Protein AF-A0A349V1B0-F1 (afdb_monomer_lite)

Sequence (119 aa):
MSLEHPSWWDAHSDQPYKLARSEKPRLQAANLNEYLRTALCALGSLPTIAWHYARPKRIASPTPRDFVGLGVSPDHGSHQAVSDLVEELGVQNLLLRVPSWHADKLDYYLDFAGRFKGH

Foldseek 3Di:
DQDDDPPQDDPVDLGGDDDDPVVCDPDDPVCVVVVVVVVVVCVVCVVVVVVCVVDDDPDDDDDPLVVDEDEDEPNDDHLVVVLVVCVVVVRPHYDYDDRPVCPVVVVVVVVSVVSVPPD

Secondary structure (DSSP, 8-state):
------TTB-TTSSSB----GGG--S--GGGHHHHHHHHHHHHHHHHHHHHHHTS---PPPPPHHHH--EEE-TTSS-HHHHHHHHHHTT-S-EEE---GGGGGGHHHHHHHHHTTTT-

Radius of gyration: 21.8 Å; chains: 1; bounding box: 39×52×49 Å

Structure (mmCIF, N/CA/C/O backbone):
data_AF-A0A349V1B0-F1
#
_entry.id   AF-A0A349V1B0-F1
#
loop_
_atom_site.group_PDB
_atom_site.id
_atom_site.type_symbol
_atom_site.label_atom_id
_atom_site.label_alt_id
_atom_site.label_comp_id
_atom_site.label_asym_id
_atom_site.label_entity_id
_atom_site.label_seq_id
_atom_site.pdbx_PDB_ins_code
_atom_site.Cartn_x
_atom_site.Cartn_y
_atom_site.Cartn_z
_atom_site.occupancy
_atom_site.B_iso_or_equiv
_atom_site.auth_seq_id
_atom_site.auth_comp_id
_atom_site.auth_asym_id
_atom_site.auth_atom_id
_atom_site.pdbx_PDB_model_num
ATOM 1 N N . MET A 1 1 ? 2.922 -26.193 6.074 1.00 43.75 1 MET A N 1
ATOM 2 C CA . MET A 1 1 ? 3.652 -26.373 4.801 1.00 43.75 1 MET A CA 1
ATOM 3 C C . MET A 1 1 ? 4.932 -25.566 4.905 1.00 43.75 1 MET A C 1
ATOM 5 O O . MET A 1 1 ? 4.843 -24.435 5.357 1.00 43.75 1 MET A O 1
ATOM 9 N N . SER A 1 2 ? 6.097 -26.131 4.576 1.00 50.81 2 SER A N 1
ATOM 10 C CA . SER A 1 2 ? 7.304 -25.308 4.419 1.00 50.81 2 SER A CA 1
ATOM 11 C C . SER A 1 2 ? 7.125 -24.489 3.145 1.00 50.81 2 SER A C 1
ATOM 13 O O . SER A 1 2 ? 6.818 -25.058 2.098 1.00 50.81 2 SER A O 1
ATOM 15 N N . LEU A 1 3 ? 7.198 -23.168 3.252 1.00 61.34 3 LEU A N 1
ATOM 16 C CA . LEU A 1 3 ? 6.957 -22.267 2.132 1.00 61.34 3 LEU A CA 1
ATOM 17 C C . LEU A 1 3 ? 8.232 -22.173 1.304 1.00 61.34 3 LEU A C 1
ATOM 19 O O . LEU A 1 3 ? 9.206 -21.554 1.725 1.00 61.34 3 LEU A O 1
ATOM 23 N N . GLU A 1 4 ? 8.233 -22.808 0.136 1.00 68.19 4 GLU A N 1
ATOM 24 C CA . GLU A 1 4 ? 9.318 -22.646 -0.825 1.00 68.19 4 GLU A CA 1
ATOM 25 C C . GLU A 1 4 ? 9.137 -21.319 -1.560 1.00 68.19 4 GLU A C 1
ATOM 27 O O . GLU A 1 4 ? 8.185 -21.116 -2.318 1.00 68.19 4 GLU A O 1
ATOM 32 N N . HIS A 1 5 ? 10.042 -20.388 -1.282 1.00 70.31 5 HIS A N 1
ATOM 33 C CA . HIS A 1 5 ? 10.103 -19.116 -1.977 1.00 70.31 5 HIS A CA 1
ATOM 34 C C . HIS A 1 5 ? 10.623 -19.326 -3.412 1.00 70.31 5 HIS A C 1
ATOM 36 O O . HIS A 1 5 ? 11.455 -20.208 -3.652 1.00 70.31 5 HIS A O 1
ATOM 42 N N . PRO A 1 6 ? 10.181 -18.517 -4.391 1.00 76.75 6 PRO A N 1
ATOM 43 C CA . PRO A 1 6 ? 10.770 -18.541 -5.724 1.00 76.75 6 PRO A CA 1
ATOM 44 C C . PRO A 1 6 ? 12.287 -18.300 -5.671 1.00 76.75 6 PRO A C 1
ATOM 46 O O . PRO A 1 6 ? 12.783 -17.576 -4.808 1.00 76.75 6 PRO A O 1
ATOM 49 N N . SER A 1 7 ? 13.038 -18.853 -6.625 1.00 77.75 7 SER A N 1
ATOM 50 C CA . SER A 1 7 ? 14.509 -18.728 -6.665 1.00 77.75 7 SER A CA 1
ATOM 51 C C . SER A 1 7 ? 15.019 -17.290 -6.842 1.00 77.75 7 SER A C 1
ATOM 53 O O . SER A 1 7 ? 16.173 -17.000 -6.547 1.00 77.75 7 SER A O 1
ATOM 55 N N . TRP A 1 8 ? 14.166 -16.383 -7.318 1.00 76.12 8 TRP A N 1
ATOM 56 C CA . TRP A 1 8 ? 14.435 -14.951 -7.483 1.00 76.12 8 TRP A CA 1
ATOM 57 C C . TRP A 1 8 ? 13.983 -14.105 -6.273 1.00 76.12 8 TRP A C 1
ATOM 59 O O . TRP A 1 8 ? 14.015 -12.870 -6.323 1.00 76.12 8 TRP A O 1
ATOM 69 N N . TRP A 1 9 ? 13.564 -14.765 -5.192 1.00 76.81 9 TRP A N 1
ATOM 70 C CA . TRP A 1 9 ? 13.139 -14.161 -3.937 1.00 76.81 9 TRP A CA 1
ATOM 71 C C . TRP A 1 9 ? 14.230 -14.287 -2.869 1.00 76.81 9 TRP A C 1
ATOM 73 O O . TRP A 1 9 ? 14.929 -15.297 -2.813 1.00 76.81 9 TRP A O 1
ATOM 83 N N . ASP A 1 10 ? 14.390 -13.268 -2.026 1.00 78.44 10 ASP A N 1
ATOM 84 C CA . ASP A 1 10 ? 15.379 -13.305 -0.948 1.00 78.44 10 ASP A CA 1
ATOM 85 C C . ASP A 1 10 ? 14.925 -14.284 0.151 1.00 78.44 10 ASP A C 1
ATOM 87 O O . ASP A 1 10 ? 13.866 -14.117 0.745 1.00 78.44 10 ASP A O 1
ATOM 91 N N . ALA A 1 11 ? 15.724 -15.309 0.451 1.00 73.75 11 ALA A N 1
ATOM 92 C CA . ALA A 1 11 ? 15.390 -16.313 1.468 1.00 73.75 11 ALA A CA 1
ATOM 93 C C . ALA A 1 11 ? 15.286 -15.737 2.894 1.00 73.75 11 ALA A C 1
ATOM 95 O O . ALA A 1 11 ? 14.694 -16.353 3.780 1.00 73.75 11 ALA A O 1
ATOM 96 N N . HIS A 1 12 ? 1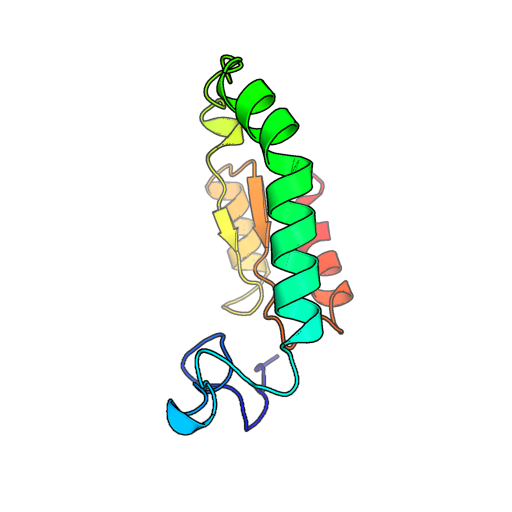5.878 -14.566 3.135 1.00 71.88 12 HIS A N 1
ATOM 97 C CA . HIS A 1 12 ? 15.879 -13.894 4.433 1.00 71.88 12 HIS A CA 1
ATOM 98 C C . HIS A 1 12 ? 14.959 -12.669 4.463 1.00 71.88 12 HIS A C 1
ATOM 100 O O . HIS A 1 12 ? 14.928 -11.949 5.464 1.00 71.88 12 HIS A O 1
ATOM 106 N N . SER A 1 13 ? 14.227 -12.396 3.379 1.00 67.19 13 SER A N 1
ATOM 107 C CA . SER A 1 13 ? 13.387 -11.211 3.269 1.00 67.19 13 SER A CA 1
ATOM 108 C C . SER A 1 13 ? 12.117 -11.478 2.469 1.00 67.19 13 SER A C 1
ATOM 110 O O . SER A 1 13 ? 12.137 -12.085 1.408 1.00 67.19 13 SER A O 1
ATOM 112 N N . ASP A 1 14 ? 10.999 -10.903 2.901 1.00 69.56 14 ASP A N 1
ATOM 113 C CA . ASP A 1 14 ? 9.731 -10.986 2.169 1.00 69.56 14 ASP A CA 1
ATOM 114 C C . ASP A 1 14 ? 9.675 -10.047 0.951 1.00 69.56 14 ASP A C 1
ATOM 116 O O . ASP A 1 14 ? 8.632 -9.487 0.618 1.00 69.56 14 ASP A O 1
ATOM 120 N N . GLN A 1 15 ? 10.798 -9.853 0.266 1.00 78.25 15 GLN A N 1
ATOM 121 C CA . GLN A 1 15 ? 10.897 -9.031 -0.933 1.00 78.25 15 GLN A CA 1
ATOM 122 C C . GLN A 1 15 ? 11.777 -9.717 -1.992 1.00 78.25 15 GLN A C 1
ATOM 124 O O . GLN A 1 15 ? 12.690 -10.472 -1.645 1.00 78.25 15 GLN A O 1
ATOM 129 N N . PRO A 1 16 ? 11.548 -9.446 -3.287 1.00 81.25 16 PRO A N 1
ATOM 130 C CA . PRO A 1 16 ? 12.402 -9.975 -4.340 1.00 81.25 16 PRO A CA 1
ATOM 131 C C . PRO A 1 16 ? 13.809 -9.374 -4.246 1.00 81.25 16 PRO A C 1
ATOM 133 O O . PRO A 1 16 ? 14.008 -8.313 -3.638 1.00 81.25 16 PRO A O 1
ATOM 136 N N . TYR A 1 17 ? 14.788 -10.010 -4.895 1.00 81.94 17 TYR A N 1
ATOM 137 C CA . TYR A 1 17 ? 16.146 -9.470 -4.927 1.00 81.94 17 TYR A CA 1
ATOM 138 C C . TYR A 1 17 ? 16.179 -8.028 -5.441 1.00 81.94 17 TYR A C 1
ATOM 140 O O . TYR A 1 17 ? 15.493 -7.634 -6.391 1.00 81.94 17 TYR A O 1
ATOM 148 N N . LYS A 1 18 ? 17.025 -7.216 -4.801 1.00 82.12 18 LYS A N 1
ATOM 149 C CA . LYS A 1 18 ? 17.227 -5.829 -5.211 1.00 82.12 18 LYS A CA 1
ATOM 150 C C . LYS A 1 18 ? 17.868 -5.807 -6.597 1.00 82.12 18 LYS A C 1
ATOM 152 O O . LYS A 1 18 ? 19.048 -6.096 -6.741 1.00 82.12 18 LYS A O 1
ATOM 157 N N . LEU A 1 19 ? 17.090 -5.369 -7.581 1.00 84.00 19 LEU A N 1
ATOM 158 C CA . LEU A 1 19 ? 17.587 -4.940 -8.890 1.00 84.00 19 LEU A CA 1
ATOM 159 C C . LEU A 1 19 ? 18.777 -3.972 -8.744 1.00 84.00 19 LEU A C 1
ATOM 161 O O . LEU A 1 19 ? 18.775 -3.097 -7.860 1.00 84.00 19 LEU A O 1
ATOM 165 N N . ALA A 1 20 ? 19.754 -4.107 -9.637 1.00 86.19 20 ALA A N 1
ATOM 166 C CA . ALA A 1 20 ? 20.980 -3.328 -9.641 1.00 86.19 20 ALA A CA 1
ATOM 167 C C . ALA A 1 20 ? 20.707 -1.844 -9.927 1.00 86.19 20 ALA A C 1
ATOM 169 O O . ALA A 1 20 ? 19.718 -1.456 -10.552 1.00 86.19 20 ALA A O 1
ATOM 170 N N . ARG A 1 21 ? 21.615 -0.966 -9.485 1.00 83.19 21 ARG A N 1
ATOM 171 C CA . ARG A 1 21 ? 21.461 0.488 -9.679 1.00 83.19 21 ARG A CA 1
ATOM 172 C C . ARG A 1 21 ? 21.429 0.881 -11.161 1.00 83.19 21 ARG A C 1
ATOM 174 O O . ARG A 1 21 ? 20.735 1.829 -11.517 1.00 83.19 21 ARG A O 1
ATOM 181 N N . SER A 1 22 ? 22.156 0.154 -12.006 1.00 86.38 22 SER A N 1
ATOM 182 C CA . SER A 1 22 ? 22.180 0.330 -13.463 1.00 86.38 22 SER A CA 1
ATOM 183 C C . SER A 1 22 ? 20.834 0.037 -14.128 1.00 86.38 22 SER A C 1
ATOM 185 O O . SER A 1 22 ? 20.527 0.630 -15.154 1.00 86.38 22 SER A O 1
ATOM 187 N N . GLU A 1 23 ? 20.013 -0.823 -13.526 1.00 83.56 23 GLU A N 1
ATOM 188 C CA . GLU A 1 23 ? 18.690 -1.214 -14.033 1.00 83.56 23 GLU A CA 1
ATOM 189 C C . GLU A 1 23 ? 17.590 -0.221 -13.621 1.00 83.56 23 GLU A C 1
ATOM 191 O O . GLU A 1 23 ? 16.447 -0.331 -14.057 1.00 83.56 23 GLU A O 1
ATOM 196 N N . LYS A 1 24 ? 17.927 0.774 -12.787 1.00 82.62 24 LYS A N 1
ATOM 197 C CA . LYS A 1 24 ? 17.001 1.799 -12.277 1.00 82.62 24 LYS A CA 1
ATOM 198 C C . LYS A 1 24 ? 17.469 3.221 -12.603 1.00 82.62 24 LYS A C 1
ATOM 200 O O . LYS A 1 24 ? 17.643 4.031 -11.683 1.00 82.62 24 LYS A O 1
ATOM 205 N N . PRO A 1 25 ? 17.700 3.568 -13.883 1.00 86.06 25 PRO A N 1
ATOM 206 C CA . PRO A 1 25 ? 17.956 4.956 -14.236 1.00 86.06 25 PRO A CA 1
ATOM 207 C C . PRO A 1 25 ? 16.751 5.815 -13.826 1.00 86.06 25 PRO A C 1
ATOM 209 O O . PRO A 1 25 ? 15.600 5.427 -14.015 1.00 86.06 25 PRO A O 1
ATOM 212 N N . ARG A 1 26 ? 17.023 6.991 -13.244 1.00 82.56 26 ARG A N 1
ATOM 213 C CA . ARG A 1 26 ? 15.980 7.901 -12.732 1.00 82.56 26 ARG A CA 1
ATOM 214 C C . ARG A 1 26 ? 15.011 8.373 -13.812 1.00 82.56 26 ARG A C 1
ATOM 216 O O . ARG A 1 26 ? 13.853 8.629 -13.510 1.00 82.56 26 ARG A O 1
ATOM 223 N N . LEU A 1 27 ? 15.505 8.522 -15.037 1.00 83.94 27 LEU A N 1
ATOM 224 C CA . LEU A 1 27 ? 14.727 8.929 -16.196 1.00 83.94 27 LEU A CA 1
ATOM 225 C C . LEU A 1 27 ? 15.029 7.972 -17.339 1.00 83.94 27 LEU A C 1
ATOM 227 O O . LEU A 1 27 ? 16.192 7.676 -17.614 1.00 83.94 27 LEU A O 1
ATOM 231 N N . GLN A 1 28 ? 13.976 7.516 -18.004 1.00 87.62 28 GLN A N 1
ATOM 232 C CA . GLN A 1 28 ? 14.073 6.722 -19.220 1.00 87.62 28 GLN A CA 1
ATOM 233 C C . GL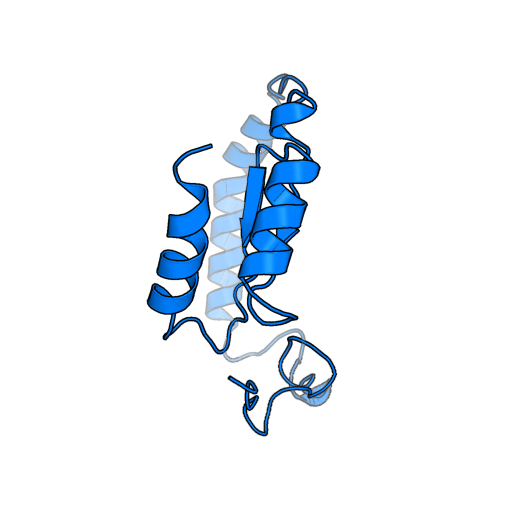N A 1 28 ? 13.427 7.499 -20.360 1.00 87.62 28 GLN A C 1
ATOM 235 O O . GLN A 1 28 ? 12.287 7.942 -20.240 1.00 87.62 28 GLN A O 1
ATOM 240 N N . ALA A 1 29 ? 14.148 7.658 -21.472 1.00 87.62 29 ALA A N 1
ATOM 241 C CA . ALA A 1 29 ? 13.638 8.375 -22.642 1.00 87.62 29 ALA A CA 1
ATOM 242 C C . ALA A 1 29 ? 12.352 7.736 -23.197 1.00 87.62 29 ALA A C 1
ATOM 244 O O . ALA A 1 29 ? 11.458 8.450 -23.646 1.00 87.62 29 ALA A O 1
ATOM 245 N N . ALA A 1 30 ? 12.227 6.408 -23.081 1.00 89.31 30 ALA A N 1
ATOM 246 C CA . ALA A 1 30 ? 11.027 5.660 -23.453 1.00 89.31 30 ALA A CA 1
ATOM 247 C C . ALA A 1 30 ? 9.757 6.138 -22.717 1.00 89.31 30 ALA A C 1
ATOM 249 O O . ALA A 1 30 ? 8.667 6.067 -23.276 1.00 89.31 30 ALA A O 1
ATOM 250 N N . ASN A 1 31 ? 9.900 6.709 -21.514 1.00 91.88 31 ASN A N 1
ATOM 251 C CA . ASN A 1 31 ? 8.780 7.105 -20.655 1.00 91.88 31 ASN A CA 1
ATOM 252 C C . ASN A 1 31 ? 8.508 8.619 -20.697 1.00 91.88 31 ASN A C 1
ATOM 254 O O . ASN A 1 31 ? 7.752 9.139 -19.878 1.00 91.88 31 ASN A O 1
ATOM 258 N N . LEU A 1 32 ? 9.100 9.360 -21.645 1.00 93.19 32 LEU A N 1
ATOM 259 C CA . LEU A 1 32 ? 8.969 10.821 -21.698 1.00 93.19 32 LEU A CA 1
ATOM 260 C C . LEU A 1 32 ? 7.510 11.282 -21.833 1.00 93.19 32 LEU A C 1
ATOM 262 O O . LEU A 1 32 ? 7.110 12.267 -21.213 1.00 93.19 32 LEU A O 1
ATOM 266 N N . ASN A 1 33 ? 6.704 10.542 -22.598 1.00 95.94 33 ASN A N 1
ATOM 267 C CA . ASN A 1 33 ? 5.275 10.813 -22.737 1.00 95.94 33 ASN A CA 1
ATOM 268 C C . ASN A 1 33 ? 4.524 10.632 -21.405 1.00 95.94 33 ASN A C 1
ATOM 270 O O . ASN A 1 33 ? 3.679 11.448 -21.043 1.00 95.94 33 ASN A O 1
ATOM 274 N N . GLU A 1 34 ? 4.866 9.598 -20.633 1.00 94.19 34 GLU A N 1
ATOM 275 C CA . GLU A 1 34 ? 4.275 9.361 -19.312 1.00 94.19 34 GLU A CA 1
ATOM 276 C C . GLU A 1 34 ? 4.661 10.460 -18.322 1.00 94.19 34 GLU A C 1
ATOM 278 O O . GLU A 1 34 ? 3.810 10.937 -17.568 1.00 94.19 34 GLU A O 1
ATOM 283 N N . TYR A 1 35 ? 5.916 10.917 -18.361 1.00 94.88 35 TYR A N 1
ATOM 284 C CA . TYR A 1 35 ? 6.372 12.042 -17.546 1.00 94.88 35 TYR A CA 1
ATOM 285 C C . TYR A 1 35 ? 5.625 13.327 -17.894 1.00 94.88 35 TYR A C 1
ATOM 287 O O . TYR A 1 35 ? 5.151 14.015 -16.990 1.00 94.88 35 TYR A O 1
ATOM 295 N N . LEU A 1 36 ? 5.460 13.629 -19.186 1.00 95.94 36 LEU A N 1
ATOM 296 C CA . LEU A 1 36 ? 4.705 14.798 -19.631 1.00 95.94 36 LEU A CA 1
ATOM 297 C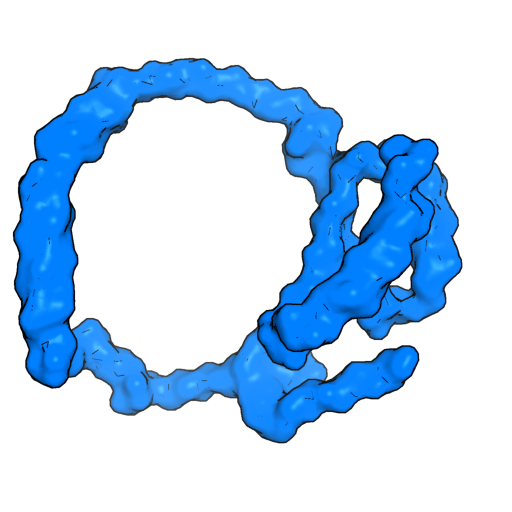 C . LEU A 1 36 ? 3.242 14.715 -19.188 1.00 95.94 36 LEU A C 1
ATOM 299 O O . LEU A 1 36 ? 2.719 15.669 -18.616 1.00 95.94 36 LEU A O 1
ATOM 303 N N . ARG A 1 37 ? 2.590 13.565 -19.389 1.00 97.00 37 ARG A N 1
ATOM 304 C CA . ARG A 1 37 ? 1.205 13.349 -18.960 1.00 97.00 37 ARG A CA 1
ATOM 305 C C . ARG A 1 37 ? 1.058 13.515 -17.451 1.00 97.00 37 A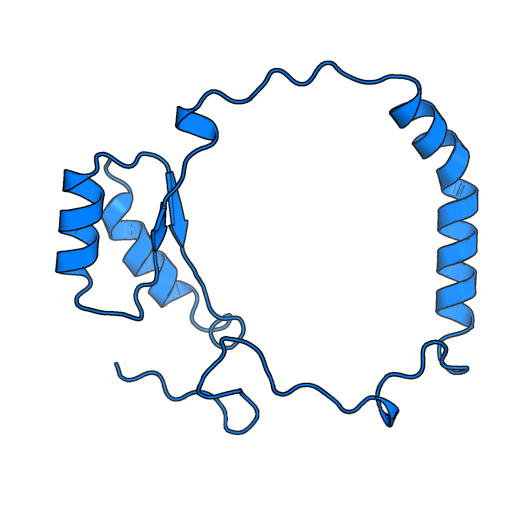RG A C 1
ATOM 307 O O . ARG A 1 37 ? 0.148 14.203 -17.003 1.00 97.00 37 ARG A O 1
ATOM 314 N N . THR A 1 38 ? 1.977 12.944 -16.677 1.00 95.94 38 THR A N 1
ATOM 315 C CA . THR A 1 38 ? 1.992 13.065 -15.214 1.00 95.94 38 THR A CA 1
ATOM 316 C C . THR A 1 38 ? 2.163 14.519 -14.784 1.00 95.94 38 THR A C 1
ATOM 318 O O . THR A 1 38 ? 1.417 14.990 -13.928 1.00 95.94 38 THR A O 1
ATOM 321 N N . ALA A 1 39 ? 3.088 15.255 -15.407 1.00 96.50 39 ALA A N 1
ATOM 322 C CA . ALA A 1 39 ? 3.308 16.669 -15.123 1.00 96.50 39 ALA A CA 1
ATOM 323 C C . ALA A 1 39 ? 2.067 17.514 -15.437 1.00 96.50 39 ALA A C 1
ATOM 325 O O . ALA A 1 39 ? 1.645 18.311 -14.605 1.00 96.50 39 ALA A O 1
ATOM 326 N N . LEU A 1 40 ? 1.438 17.305 -16.597 1.00 97.75 40 LEU A N 1
ATOM 327 C CA . LEU A 1 40 ? 0.216 18.015 -16.980 1.00 97.75 40 LEU A CA 1
ATOM 328 C C . LEU A 1 40 ? -0.953 17.687 -16.043 1.00 97.75 40 LEU A C 1
ATOM 330 O O . LEU A 1 40 ? -1.666 18.596 -15.624 1.00 97.75 40 LEU A O 1
ATOM 334 N N . CYS A 1 41 ? -1.128 16.420 -15.658 1.00 97.19 41 CYS A N 1
ATOM 335 C CA . CYS A 1 41 ? -2.136 16.017 -14.677 1.00 97.19 41 CYS A CA 1
ATOM 336 C C . CYS A 1 41 ? -1.887 16.657 -13.306 1.00 97.19 41 CYS A C 1
ATOM 338 O O . CYS A 1 41 ? -2.829 17.152 -12.686 1.00 97.19 41 CYS A O 1
ATOM 340 N N . ALA A 1 42 ? -0.635 16.683 -12.842 1.00 95.88 42 ALA A N 1
ATOM 341 C CA . ALA A 1 42 ? -0.268 17.316 -11.582 1.00 95.88 42 ALA A CA 1
ATOM 342 C C . ALA A 1 42 ? -0.552 18.823 -11.623 1.00 95.88 42 ALA A C 1
ATOM 344 O O . ALA A 1 42 ? -1.260 19.325 -10.754 1.00 95.88 42 ALA A O 1
ATOM 345 N N . LEU A 1 43 ? -0.087 19.521 -12.666 1.00 97.12 43 LEU A N 1
ATOM 346 C CA . LEU A 1 43 ? -0.318 20.955 -12.861 1.00 97.12 43 LEU A CA 1
ATOM 347 C C . LEU A 1 43 ? -1.812 21.288 -12.960 1.00 97.12 43 LEU A C 1
ATOM 349 O O . LEU A 1 43 ? -2.270 22.230 -12.320 1.00 97.12 43 LEU A O 1
ATOM 353 N N . GLY A 1 44 ? -2.582 20.487 -13.700 1.00 96.94 44 GLY A N 1
ATOM 354 C CA . GLY A 1 44 ? -4.034 20.643 -13.801 1.00 96.94 44 GLY A CA 1
ATOM 355 C C . GLY A 1 44 ? -4.763 20.399 -12.475 1.00 96.94 44 GLY A C 1
ATOM 356 O O . GLY A 1 44 ? -5.780 21.035 -12.213 1.00 96.94 44 GLY A O 1
ATOM 357 N N . SER A 1 45 ? -4.229 19.527 -11.613 1.00 96.81 45 SER A N 1
ATOM 358 C CA . SER A 1 45 ? -4.816 19.195 -10.304 1.00 96.81 45 SER A CA 1
ATOM 359 C C . SER A 1 45 ? -4.358 20.120 -9.173 1.00 96.81 45 SER A C 1
ATOM 361 O O . SER A 1 45 ? -4.959 20.105 -8.095 1.00 96.81 45 SER A O 1
ATOM 363 N N . LEU A 1 46 ? -3.316 20.934 -9.390 1.00 96.62 46 LEU A N 1
ATOM 364 C CA . LEU A 1 46 ? -2.752 21.827 -8.373 1.00 96.62 46 LEU A CA 1
ATOM 365 C C . LEU A 1 46 ? -3.798 22.719 -7.687 1.00 96.62 46 LEU A C 1
ATOM 367 O O . LEU A 1 46 ? -3.752 22.795 -6.460 1.00 96.62 46 LEU A O 1
ATOM 371 N N . PRO A 1 47 ? -4.756 23.359 -8.392 1.00 95.00 47 PRO A N 1
ATOM 372 C CA . PRO A 1 47 ? -5.760 24.194 -7.735 1.00 95.00 47 PRO A CA 1
ATOM 373 C C . PRO A 1 47 ? -6.629 23.401 -6.752 1.00 95.00 47 PRO A C 1
ATOM 375 O O . PRO A 1 47 ? -6.888 23.859 -5.641 1.00 95.00 47 PRO A O 1
ATOM 378 N N . THR A 1 48 ? -7.039 22.188 -7.129 1.00 94.69 48 THR A N 1
ATOM 379 C CA . THR A 1 48 ? -7.849 21.302 -6.283 1.00 94.69 48 THR A CA 1
ATOM 380 C C . THR A 1 48 ? -7.065 20.822 -5.067 1.00 94.69 48 THR A C 1
ATOM 382 O O . THR A 1 48 ? -7.591 20.836 -3.955 1.00 94.69 48 THR A O 1
ATOM 385 N N . ILE A 1 49 ? -5.799 20.443 -5.263 1.00 93.44 49 ILE A N 1
ATOM 386 C CA . ILE A 1 49 ? -4.891 20.046 -4.183 1.00 93.44 49 ILE A CA 1
ATOM 387 C C . ILE A 1 49 ? -4.697 21.218 -3.213 1.00 93.44 49 ILE A C 1
ATOM 389 O O . ILE A 1 49 ? -4.928 21.068 -2.015 1.00 93.44 49 ILE A O 1
ATOM 393 N N . ALA A 1 50 ? -4.351 22.402 -3.722 1.00 94.88 50 ALA A N 1
ATOM 394 C CA . ALA A 1 50 ? -4.167 23.602 -2.911 1.00 94.88 50 ALA A CA 1
ATOM 395 C C . ALA A 1 50 ? -5.434 23.950 -2.119 1.00 94.88 50 ALA A C 1
ATOM 397 O O . ALA A 1 50 ? -5.359 24.227 -0.924 1.00 94.88 50 ALA A O 1
ATOM 398 N N . TRP A 1 51 ? -6.608 23.866 -2.749 1.00 94.44 51 TRP A N 1
ATOM 399 C CA . TRP A 1 51 ? -7.889 24.082 -2.080 1.00 94.44 51 TRP A CA 1
ATOM 400 C C . TRP A 1 51 ? -8.169 23.058 -0.973 1.00 94.44 51 TRP A C 1
ATOM 402 O O . TRP A 1 51 ? -8.632 23.435 0.105 1.00 94.44 51 TRP A O 1
ATOM 412 N N . HIS A 1 52 ? -7.862 21.779 -1.211 1.00 89.62 52 HIS A N 1
ATOM 413 C CA . HIS A 1 52 ? -8.019 20.714 -0.223 1.00 89.62 52 HIS A CA 1
ATOM 414 C C . HIS A 1 52 ? -7.141 20.956 1.012 1.00 89.62 52 HIS A C 1
ATOM 416 O O . HIS A 1 52 ? -7.634 20.916 2.139 1.00 89.62 52 HIS A O 1
ATOM 422 N N . TYR A 1 53 ? -5.863 21.286 0.807 1.00 89.25 53 TYR A N 1
ATOM 423 C CA . TYR A 1 53 ? -4.922 21.548 1.901 1.00 89.25 53 TYR A CA 1
ATOM 424 C C . TYR A 1 53 ? -5.142 22.900 2.594 1.00 89.25 53 TYR A C 1
ATOM 426 O O . TYR A 1 53 ? -4.837 23.028 3.777 1.00 89.25 53 TYR A O 1
ATOM 434 N N . ALA A 1 54 ? -5.733 23.888 1.916 1.00 92.75 54 ALA A N 1
ATOM 435 C CA . ALA A 1 54 ? -6.140 25.153 2.531 1.00 92.75 54 ALA A CA 1
ATOM 436 C C . ALA A 1 54 ? -7.345 25.005 3.480 1.00 92.75 54 ALA A C 1
ATOM 438 O O . ALA A 1 54 ? -7.648 25.921 4.246 1.00 92.75 54 ALA A O 1
ATOM 439 N N . ARG A 1 55 ? -8.050 23.866 3.438 1.00 88.06 55 ARG A N 1
ATOM 440 C CA . ARG A 1 55 ? -9.212 23.563 4.284 1.00 88.06 55 ARG A CA 1
ATOM 441 C C . ARG A 1 55 ? -8.959 22.306 5.117 1.00 88.06 55 ARG A C 1
ATOM 443 O O . ARG A 1 55 ? -9.636 21.295 4.903 1.00 88.06 55 ARG A O 1
ATOM 450 N N . PRO A 1 56 ? -8.008 22.342 6.069 1.00 80.88 56 PRO A N 1
ATOM 451 C CA . PRO A 1 56 ? -7.712 21.178 6.884 1.00 80.88 56 PRO A CA 1
ATOM 452 C C . PRO A 1 56 ? -8.967 20.767 7.655 1.00 80.88 56 PRO A C 1
ATOM 454 O O . PRO A 1 56 ? -9.496 21.512 8.483 1.00 80.88 56 PRO A O 1
ATOM 457 N N . LYS A 1 57 ? -9.462 19.560 7.377 1.00 80.44 57 LYS A N 1
ATOM 458 C CA . LYS A 1 57 ? -10.470 18.933 8.226 1.00 80.44 57 LYS A CA 1
ATOM 459 C C . LYS A 1 57 ? -9.785 18.536 9.527 1.00 80.44 57 LYS A C 1
ATOM 461 O O . LYS A 1 57 ? -8.729 17.908 9.503 1.00 80.44 57 LYS A O 1
ATOM 466 N N . ARG A 1 58 ? -10.396 18.868 10.666 1.00 77.94 58 ARG A N 1
ATOM 467 C CA . ARG A 1 58 ? -10.014 18.247 11.937 1.00 77.94 58 ARG A CA 1
ATOM 468 C C . ARG A 1 58 ? -10.384 16.772 11.855 1.00 77.94 58 ARG A C 1
ATOM 470 O O . ARG A 1 58 ? -11.559 16.425 11.920 1.00 77.94 58 ARG A O 1
ATOM 477 N N . ILE A 1 59 ? -9.380 15.929 11.663 1.00 78.00 59 ILE A N 1
ATOM 478 C CA . ILE A 1 59 ? -9.516 14.487 11.816 1.00 78.00 59 ILE A CA 1
ATOM 479 C C . ILE A 1 59 ? -9.432 14.233 13.319 1.00 78.00 59 ILE A C 1
ATOM 481 O O . ILE A 1 59 ? -8.449 14.615 13.955 1.00 78.00 59 ILE A O 1
ATOM 485 N N . ALA A 1 60 ? -10.494 13.680 13.899 1.00 80.25 60 ALA A N 1
ATOM 486 C CA . ALA A 1 60 ? -10.443 13.222 15.278 1.00 80.25 60 ALA A CA 1
ATOM 487 C C . ALA A 1 60 ? -9.392 12.113 15.375 1.00 80.25 60 ALA A C 1
ATOM 489 O O . ALA A 1 60 ? -9.330 11.250 14.497 1.00 80.25 60 ALA A O 1
ATOM 490 N N . SER A 1 61 ? -8.563 12.146 16.418 1.00 78.88 61 SER A N 1
ATOM 491 C CA . SER A 1 61 ? -7.629 11.052 16.659 1.00 78.88 61 SER A CA 1
ATOM 492 C C . SER A 1 61 ? -8.421 9.747 16.778 1.00 78.88 61 SER A C 1
ATOM 494 O O . SER A 1 61 ? -9.428 9.734 17.496 1.00 78.88 61 SER A O 1
ATOM 496 N N . PRO A 1 62 ? -8.010 8.673 16.081 1.00 79.69 62 PRO A N 1
ATOM 497 C CA . PRO A 1 62 ? -8.659 7.380 16.229 1.00 79.69 62 PRO A CA 1
ATOM 498 C C . PRO A 1 62 ? -8.590 6.951 17.693 1.00 79.69 62 PRO A C 1
ATOM 500 O O . PRO A 1 62 ? -7.648 7.304 18.415 1.00 79.69 62 PRO A O 1
ATOM 503 N N . THR A 1 63 ? -9.593 6.205 18.153 1.00 81.50 63 THR A N 1
ATOM 504 C CA . THR A 1 63 ? -9.508 5.640 19.497 1.00 81.50 63 THR A CA 1
ATOM 505 C C . THR A 1 63 ? -8.365 4.619 19.531 1.00 81.50 63 THR A C 1
ATOM 507 O O . THR A 1 63 ? -8.051 4.018 18.501 1.00 81.50 63 THR A O 1
ATOM 510 N N . PRO A 1 64 ? -7.725 4.373 20.688 1.00 74.62 64 PRO A N 1
ATOM 511 C CA . PRO A 1 64 ? -6.679 3.356 20.783 1.00 74.62 64 PRO A CA 1
ATOM 512 C C . PRO A 1 64 ? -7.134 1.973 20.300 1.00 74.62 64 PRO A C 1
ATOM 514 O O . PRO A 1 64 ? -6.325 1.230 19.758 1.00 74.62 64 PRO A O 1
ATOM 517 N N . ARG A 1 65 ? -8.429 1.653 20.439 1.00 74.19 65 ARG A N 1
ATOM 518 C CA . ARG A 1 65 ? -9.015 0.410 19.922 1.00 74.19 65 ARG A CA 1
ATOM 519 C C . ARG A 1 65 ? -8.973 0.345 18.399 1.00 74.19 65 ARG A C 1
ATOM 521 O O . ARG A 1 65 ? -8.602 -0.688 17.869 1.00 74.19 65 ARG A O 1
ATOM 528 N N . ASP A 1 66 ? -9.275 1.447 17.716 1.00 74.44 66 ASP A N 1
ATOM 529 C CA . ASP A 1 66 ? -9.266 1.522 16.247 1.00 74.44 66 ASP A CA 1
ATOM 530 C C . ASP A 1 66 ? -7.851 1.657 15.665 1.00 74.44 66 ASP A C 1
ATOM 532 O O . ASP A 1 66 ? -7.629 1.412 14.481 1.00 74.44 66 ASP A O 1
ATOM 536 N N . PHE A 1 67 ? -6.892 2.101 16.481 1.00 75.19 67 PHE A N 1
ATOM 537 C CA . PHE A 1 67 ? -5.520 2.354 16.048 1.00 75.19 67 PHE A CA 1
ATOM 538 C C . PHE A 1 67 ? -4.589 1.158 16.262 1.00 75.19 67 PHE A C 1
ATOM 540 O O . PHE A 1 67 ? -3.668 0.940 15.475 1.00 75.19 67 PHE A O 1
ATOM 547 N N . VAL A 1 68 ? -4.793 0.401 17.342 1.00 77.81 68 VAL A N 1
ATOM 548 C CA . VAL A 1 68 ? -3.918 -0.713 17.707 1.00 77.81 68 VAL A CA 1
ATOM 549 C C . VAL A 1 68 ? -4.449 -1.999 17.087 1.00 77.81 68 VAL A C 1
ATOM 551 O O . VAL A 1 68 ? -5.553 -2.443 17.392 1.00 77.81 68 VAL A O 1
ATOM 554 N N . GLY A 1 69 ? -3.627 -2.614 16.241 1.00 81.19 69 GLY A N 1
ATOM 555 C CA . GLY A 1 69 ? -3.869 -3.944 15.700 1.00 81.19 69 GLY A CA 1
ATOM 556 C C . GLY A 1 69 ? -2.626 -4.819 15.793 1.00 81.19 69 GLY A C 1
ATOM 557 O O . GLY A 1 69 ? -1.504 -4.314 15.883 1.00 81.19 69 GLY A O 1
ATOM 558 N N . LEU A 1 70 ? -2.828 -6.135 15.775 1.00 86.31 70 LEU A N 1
ATOM 559 C CA . LEU A 1 70 ? -1.743 -7.112 15.806 1.00 86.31 70 LEU A CA 1
ATOM 560 C C . LEU A 1 70 ? -1.509 -7.692 14.411 1.00 86.31 70 LEU A C 1
ATOM 562 O O . LEU A 1 70 ? -2.421 -8.230 13.784 1.00 86.31 70 LEU A O 1
ATOM 566 N N . GLY A 1 71 ? -0.266 -7.595 13.940 1.00 85.88 71 GLY A N 1
ATOM 567 C CA . GLY A 1 71 ? 0.178 -8.248 12.714 1.00 85.88 71 GLY A CA 1
ATOM 568 C C . GLY A 1 71 ? 0.408 -9.737 12.943 1.00 85.88 71 GLY A C 1
ATOM 569 O O . GLY A 1 71 ? 1.300 -10.102 13.705 1.00 85.88 71 GLY A O 1
ATOM 570 N N . VAL A 1 72 ? -0.358 -10.591 12.267 1.00 85.38 72 VAL A N 1
ATOM 571 C CA . VAL A 1 72 ? -0.226 -12.051 12.343 1.00 85.38 72 VAL A CA 1
ATOM 572 C C . VAL A 1 72 ? 0.170 -12.624 10.988 1.00 85.38 72 VAL A C 1
ATOM 574 O O . VAL A 1 72 ? -0.235 -12.133 9.935 1.00 85.38 72 VAL A O 1
ATOM 577 N N . SER A 1 73 ? 1.008 -13.658 11.011 1.00 81.69 73 SER A N 1
ATOM 578 C CA . SER A 1 73 ? 1.442 -14.393 9.819 1.00 81.69 73 SER A CA 1
ATOM 579 C C . SER A 1 73 ? 1.152 -15.877 10.051 1.00 81.69 73 SER A C 1
ATOM 581 O O . SER A 1 73 ? 1.668 -16.425 11.024 1.00 81.69 73 SER A O 1
ATOM 583 N N . PRO A 1 74 ? 0.350 -16.540 9.199 1.00 76.25 74 PRO A N 1
ATOM 584 C CA . PRO A 1 74 ? 0.021 -17.962 9.363 1.00 76.25 74 PRO A CA 1
ATOM 585 C C . PRO A 1 74 ? 1.230 -18.874 9.090 1.00 76.25 74 PRO A C 1
ATOM 587 O O . PRO A 1 74 ? 1.222 -20.058 9.400 1.00 76.25 74 PRO A O 1
ATOM 590 N N . ASP A 1 75 ? 2.287 -18.297 8.528 1.00 70.00 75 ASP A N 1
ATOM 591 C CA . ASP A 1 75 ? 3.469 -18.976 8.014 1.00 70.00 75 ASP A CA 1
ATOM 592 C C . ASP A 1 75 ? 4.464 -19.393 9.116 1.00 70.00 75 ASP A C 1
ATOM 594 O O . ASP A 1 75 ? 5.371 -20.194 8.877 1.00 70.00 75 ASP A O 1
ATOM 598 N N . HIS A 1 76 ? 4.293 -18.879 10.340 1.00 67.25 76 HIS A N 1
ATOM 599 C CA . HIS A 1 76 ? 5.178 -19.144 11.471 1.00 67.25 76 HIS A CA 1
ATOM 600 C C . HIS A 1 76 ? 4.416 -19.776 12.642 1.00 67.25 76 HIS A C 1
ATOM 602 O O . HIS A 1 76 ? 3.620 -19.123 13.310 1.00 67.25 76 HIS A O 1
ATOM 608 N N . GLY A 1 77 ? 4.718 -21.045 12.931 1.00 70.12 77 GLY A N 1
ATOM 609 C CA . GLY A 1 77 ? 4.149 -21.777 14.066 1.00 70.12 77 GLY A CA 1
ATOM 610 C C . GLY A 1 77 ? 2.842 -22.505 13.746 1.00 70.12 77 GLY A C 1
ATOM 611 O O . GLY A 1 77 ? 2.453 -22.661 12.590 1.00 70.12 77 GLY A O 1
ATOM 612 N N . SER A 1 78 ? 2.181 -23.026 14.780 1.00 79.25 78 SER A N 1
ATOM 613 C CA . SER A 1 78 ? 0.883 -23.679 14.619 1.00 79.25 78 SER A CA 1
ATOM 614 C C . SER A 1 78 ? -0.229 -22.630 14.580 1.00 79.25 78 SER A C 1
ATOM 616 O O . SER A 1 78 ? -0.273 -21.722 15.408 1.00 79.25 78 SER A O 1
ATOM 618 N N . HIS A 1 79 ? -1.176 -22.775 13.648 1.00 79.94 79 HIS A N 1
ATOM 619 C CA . HIS A 1 79 ? -2.328 -21.869 13.563 1.00 79.94 79 HIS A CA 1
ATOM 620 C C . HIS A 1 79 ? -3.137 -21.824 14.868 1.00 79.94 79 HIS A C 1
ATOM 622 O O . HIS A 1 79 ? -3.735 -20.798 15.171 1.00 79.94 79 HIS A O 1
ATOM 628 N N . GLN A 1 80 ? -3.149 -22.925 15.631 1.00 80.12 80 GLN A N 1
ATOM 629 C CA . GLN A 1 80 ? -3.820 -22.986 16.927 1.00 80.12 80 GLN A CA 1
ATOM 630 C C . GLN A 1 80 ? -3.130 -22.091 17.957 1.00 80.12 80 GLN A C 1
ATOM 632 O O . GLN A 1 80 ? -3.796 -21.264 18.556 1.00 80.12 80 GLN A O 1
ATOM 637 N N . ALA A 1 81 ? -1.801 -22.166 18.086 1.00 81.88 81 ALA A N 1
ATOM 638 C CA . ALA A 1 81 ? -1.076 -21.327 19.040 1.00 81.88 81 ALA A CA 1
ATOM 639 C C . ALA A 1 81 ? -1.232 -19.832 18.727 1.00 81.88 81 ALA A C 1
ATOM 641 O O . ALA A 1 81 ? -1.341 -19.021 19.639 1.00 81.88 81 ALA A O 1
ATOM 642 N N . VAL A 1 82 ? -1.278 -19.459 17.442 1.00 83.00 82 VAL A N 1
ATOM 643 C CA . VAL A 1 82 ? -1.560 -18.070 17.043 1.00 83.00 82 VAL A CA 1
ATOM 644 C C . VAL A 1 82 ? -2.985 -17.669 17.431 1.00 83.00 82 VAL A C 1
ATOM 646 O O . VAL A 1 82 ? -3.179 -16.562 17.918 1.00 83.00 82 VAL A O 1
ATOM 649 N N . SER A 1 83 ? -3.966 -18.558 17.247 1.00 83.06 83 SER A N 1
ATOM 650 C CA . SER A 1 83 ? -5.354 -18.311 17.658 1.00 83.06 83 SER A CA 1
ATOM 651 C C . SER A 1 83 ? -5.475 -18.106 19.166 1.00 83.06 83 SER A C 1
ATOM 653 O O . SER A 1 83 ? -6.056 -17.113 19.594 1.00 83.06 83 SER A O 1
ATOM 655 N N . ASP A 1 84 ? -4.868 -18.999 19.949 1.00 84.69 84 ASP A N 1
ATOM 656 C CA . ASP A 1 84 ? -4.906 -18.964 21.411 1.00 84.69 84 ASP A CA 1
ATOM 657 C C . ASP A 1 84 ? -4.263 -17.668 21.943 1.00 84.69 84 ASP A C 1
ATOM 659 O O . ASP A 1 84 ? -4.826 -16.996 22.802 1.00 84.69 84 ASP A O 1
ATOM 663 N N . LEU A 1 85 ? -3.119 -17.258 21.375 1.00 83.88 85 LEU A N 1
ATOM 664 C CA . LEU A 1 85 ? -2.435 -16.012 21.746 1.00 83.88 85 LEU A CA 1
ATOM 665 C C . LEU A 1 85 ? -3.243 -14.760 21.388 1.00 83.88 85 LEU A C 1
ATOM 667 O O . LEU A 1 85 ? -3.237 -13.781 22.131 1.00 83.88 85 LEU A O 1
ATOM 671 N N . VAL A 1 86 ? -3.911 -14.760 20.234 1.00 84.81 86 VAL A N 1
ATOM 672 C CA . VAL A 1 86 ? -4.761 -13.640 19.810 1.00 84.81 86 VAL A CA 1
ATOM 673 C C . VAL A 1 86 ? -5.953 -13.476 20.753 1.00 84.81 86 VAL A C 1
ATOM 675 O O . VAL A 1 86 ? -6.279 -12.344 21.120 1.00 84.81 86 VAL A O 1
ATOM 678 N N . GLU A 1 87 ? -6.565 -14.589 21.163 1.00 84.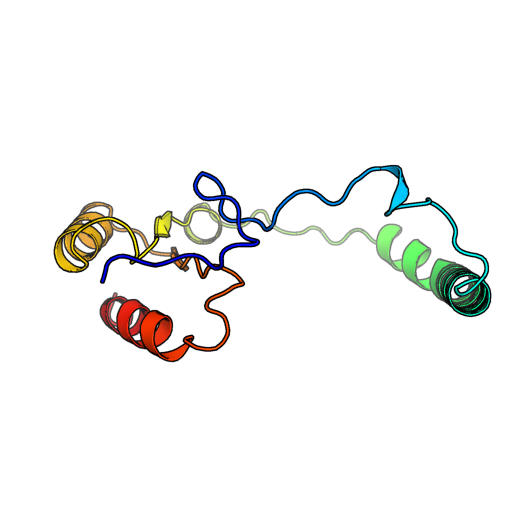19 87 GLU A N 1
ATOM 679 C CA . GLU A 1 87 ? -7.673 -14.605 22.118 1.00 84.19 87 GLU A CA 1
ATOM 680 C C . GLU A 1 87 ? -7.216 -14.160 23.515 1.00 84.19 87 GLU A C 1
ATOM 682 O O . GLU A 1 87 ? -7.838 -13.278 24.108 1.00 84.19 87 GLU A O 1
ATOM 687 N N . GLU A 1 88 ? -6.086 -14.681 24.008 1.00 85.38 88 GLU A N 1
ATOM 688 C CA . GLU A 1 88 ? -5.506 -14.305 25.306 1.00 85.38 88 GLU A CA 1
ATOM 689 C C . GLU A 1 88 ? -5.189 -12.804 25.390 1.00 85.38 88 GLU A C 1
ATOM 691 O O . GLU A 1 88 ? -5.462 -12.151 26.399 1.00 85.38 88 GLU A O 1
ATOM 696 N N . LEU A 1 89 ? -4.646 -12.228 24.314 1.00 84.50 89 LEU A N 1
ATOM 697 C CA . LEU A 1 89 ? -4.318 -10.804 24.245 1.00 84.50 89 LEU A CA 1
ATOM 698 C C . LEU A 1 89 ? -5.552 -9.901 24.079 1.00 84.50 89 LEU A C 1
ATOM 700 O O . LEU A 1 89 ? -5.421 -8.678 24.183 1.00 84.50 89 LEU A O 1
ATOM 704 N N . GLY A 1 90 ? -6.736 -10.465 23.810 1.00 80.69 90 GLY A N 1
ATOM 705 C CA . GLY A 1 90 ? -7.976 -9.710 23.617 1.00 80.69 90 GLY A CA 1
ATOM 706 C C . GLY A 1 90 ? -7.909 -8.719 22.450 1.00 80.69 90 GLY A C 1
ATOM 707 O O . GLY A 1 90 ? -8.472 -7.622 22.525 1.00 80.69 90 GLY A O 1
ATOM 708 N N . VAL A 1 91 ? -7.167 -9.062 21.392 1.00 81.12 91 VAL A N 1
ATOM 709 C CA . VAL A 1 91 ? -6.933 -8.172 20.247 1.00 81.12 91 VAL A CA 1
ATOM 710 C C . VAL A 1 91 ? -8.207 -8.041 19.413 1.00 81.12 91 VAL A C 1
ATOM 712 O O . VAL A 1 91 ? -8.764 -9.032 18.960 1.00 81.12 91 VAL A O 1
ATOM 715 N N . GLN A 1 92 ? -8.632 -6.803 19.152 1.00 77.38 92 GLN A N 1
ATOM 716 C CA . GLN A 1 92 ? -9.862 -6.513 18.396 1.00 77.38 92 GLN A CA 1
ATOM 717 C C . GLN A 1 92 ? -9.625 -6.336 16.892 1.00 77.38 92 GLN A C 1
ATOM 719 O O . GLN A 1 92 ? -10.535 -6.521 16.094 1.00 77.38 92 GLN A O 1
ATOM 724 N N . ASN A 1 93 ? -8.403 -5.966 16.499 1.00 82.62 93 ASN A N 1
ATOM 725 C CA . ASN A 1 93 ? -8.043 -5.697 15.112 1.00 82.62 93 ASN A CA 1
ATOM 726 C C . ASN A 1 93 ? -6.819 -6.523 14.715 1.00 82.62 93 ASN A C 1
ATOM 728 O O . ASN A 1 93 ? -5.731 -6.356 15.270 1.00 82.62 93 ASN A O 1
ATOM 732 N N . LEU A 1 94 ? -6.989 -7.399 13.728 1.00 85.69 94 LEU A N 1
ATOM 733 C CA . LEU A 1 94 ? -5.926 -8.251 13.204 1.00 85.69 94 LEU A CA 1
ATOM 734 C C . LEU A 1 94 ? -5.514 -7.789 11.812 1.00 85.69 94 LEU A C 1
ATOM 736 O O . LEU A 1 94 ? -6.350 -7.589 10.932 1.00 85.69 94 LEU A O 1
ATOM 740 N N . LEU A 1 95 ? -4.206 -7.669 11.608 1.00 87.19 95 LEU A N 1
ATOM 741 C CA . LEU A 1 95 ? -3.616 -7.433 10.301 1.00 87.19 95 LEU A CA 1
ATOM 742 C C . LEU A 1 95 ? -2.980 -8.735 9.816 1.00 87.19 95 LEU A C 1
ATOM 744 O O . LEU A 1 95 ? -1.966 -9.180 10.351 1.00 87.19 95 LEU A O 1
ATOM 748 N N . LEU A 1 96 ? -3.571 -9.347 8.794 1.00 87.31 96 LEU A N 1
ATOM 749 C CA . LEU A 1 96 ? -3.023 -10.560 8.203 1.00 87.31 96 LEU A CA 1
ATOM 750 C C . LEU A 1 96 ? -1.936 -10.206 7.186 1.00 87.31 96 LEU A C 1
ATOM 752 O O . LEU A 1 96 ? -2.193 -9.513 6.200 1.00 87.31 96 LEU A O 1
ATOM 756 N N . ARG A 1 97 ? -0.718 -10.696 7.414 1.00 85.69 97 ARG A N 1
ATOM 757 C CA . ARG A 1 97 ? 0.377 -10.566 6.452 1.00 85.69 97 ARG A CA 1
ATOM 758 C C . ARG A 1 97 ? 0.206 -11.602 5.346 1.00 85.69 97 ARG A C 1
ATOM 760 O O . ARG A 1 97 ? 0.238 -12.801 5.611 1.00 85.69 97 ARG A O 1
ATOM 767 N N . VAL A 1 98 ? 0.077 -11.122 4.112 1.00 86.19 98 VAL A N 1
ATOM 768 C CA . VAL A 1 98 ? 0.078 -11.951 2.903 1.00 86.19 98 VAL A CA 1
ATOM 769 C C . VAL A 1 98 ? 1.319 -11.596 2.083 1.00 86.19 98 VAL A C 1
ATOM 771 O O . VAL A 1 98 ? 1.426 -10.457 1.621 1.00 86.19 98 VAL A O 1
ATOM 774 N N . PRO A 1 99 ? 2.272 -12.523 1.904 1.00 81.81 99 PRO A N 1
ATOM 775 C CA . PRO A 1 99 ? 3.414 -12.305 1.030 1.00 81.81 99 PRO A CA 1
ATOM 776 C C . PRO A 1 99 ? 2.977 -12.101 -0.426 1.00 81.81 99 PRO A C 1
ATOM 778 O O . PRO A 1 99 ? 2.106 -12.810 -0.930 1.00 81.81 99 PRO A O 1
ATOM 781 N N . SER A 1 100 ? 3.603 -11.162 -1.140 1.00 81.56 100 SER A N 1
ATOM 782 C CA . SER A 1 100 ? 3.193 -10.805 -2.510 1.00 81.56 100 SER A CA 1
ATOM 783 C C . SER A 1 100 ? 3.271 -11.970 -3.504 1.00 81.56 100 SER A C 1
ATOM 785 O O . SER A 1 100 ? 2.517 -12.001 -4.471 1.00 81.56 100 SER A O 1
ATOM 787 N N . TRP A 1 101 ? 4.157 -12.942 -3.273 1.00 78.00 101 TRP A N 1
ATOM 788 C CA . TRP A 1 101 ? 4.289 -14.146 -4.104 1.00 78.00 101 TRP A CA 1
ATOM 789 C C . TRP A 1 101 ? 3.199 -15.199 -3.851 1.00 78.00 101 TRP A C 1
ATOM 791 O O . TRP A 1 101 ? 3.202 -16.242 -4.494 1.00 78.00 101 TRP A O 1
ATOM 801 N N . HIS A 1 102 ? 2.300 -14.938 -2.904 1.00 81.75 102 HIS A N 1
ATOM 802 C CA . HIS A 1 102 ? 1.164 -15.774 -2.523 1.00 81.75 102 HIS A CA 1
ATOM 803 C C . HIS A 1 102 ? -0.182 -15.101 -2.836 1.00 81.75 102 HIS A C 1
ATOM 805 O O . HIS A 1 102 ? -1.229 -15.542 -2.362 1.00 81.75 102 HIS A O 1
ATOM 811 N N . ALA A 1 103 ? -0.171 -14.032 -3.641 1.00 81.31 103 ALA A N 1
ATOM 812 C CA . ALA A 1 103 ? -1.379 -13.314 -4.043 1.00 81.31 103 ALA A CA 1
ATOM 813 C C . ALA A 1 103 ? -2.396 -14.209 -4.779 1.00 81.31 103 ALA A C 1
ATOM 815 O O . ALA A 1 103 ? -3.595 -13.954 -4.727 1.00 81.31 103 ALA A O 1
ATOM 816 N N . ASP A 1 104 ? -1.924 -15.271 -5.432 1.00 85.75 104 ASP A N 1
ATOM 817 C CA . ASP A 1 104 ? -2.721 -16.304 -6.098 1.00 85.75 104 ASP A CA 1
ATOM 818 C C . ASP A 1 104 ? -3.361 -17.313 -5.127 1.00 85.75 104 ASP A C 1
ATOM 820 O O . ASP A 1 104 ? -4.292 -18.019 -5.503 1.00 85.75 104 ASP A O 1
ATOM 824 N N . LYS A 1 105 ? -2.903 -17.369 -3.872 1.00 86.19 105 LYS A N 1
ATOM 825 C CA . LYS A 1 105 ? -3.372 -18.301 -2.833 1.00 86.19 105 LYS A CA 1
ATOM 826 C C . LYS A 1 105 ? -4.167 -17.597 -1.740 1.00 86.19 105 LYS A C 1
ATOM 828 O O . LYS A 1 105 ? -4.102 -17.983 -0.573 1.00 86.19 105 LYS A O 1
ATOM 833 N N . LEU A 1 106 ? -4.908 -16.550 -2.098 1.00 87.25 106 LEU A N 1
ATOM 834 C CA . LEU A 1 106 ? -5.627 -15.730 -1.125 1.00 87.25 106 LEU A CA 1
ATOM 835 C C . LEU A 1 106 ? -6.637 -16.543 -0.298 1.00 87.25 106 LEU A C 1
ATOM 837 O O . LEU A 1 106 ? -6.809 -16.261 0.885 1.00 87.25 106 LEU A O 1
ATOM 841 N N . ASP A 1 107 ? -7.222 -17.594 -0.877 1.00 89.31 107 ASP A N 1
ATOM 842 C CA . ASP A 1 107 ? -8.169 -18.486 -0.196 1.00 89.31 107 ASP A CA 1
ATOM 843 C C . ASP A 1 107 ? -7.591 -19.095 1.091 1.00 89.31 107 ASP A C 1
ATOM 845 O O . ASP A 1 107 ? -8.256 -19.099 2.123 1.00 89.31 107 ASP A O 1
ATOM 849 N N . TYR A 1 108 ? -6.313 -19.493 1.091 1.00 87.44 108 TYR A N 1
ATOM 850 C CA . TYR A 1 108 ? -5.631 -20.005 2.289 1.00 87.44 108 TYR A CA 1
ATOM 851 C C . TYR A 1 108 ? -5.621 -18.985 3.439 1.00 87.44 108 TYR A C 1
ATOM 853 O O . TYR A 1 108 ? -5.851 -19.320 4.604 1.00 87.44 108 TYR A O 1
ATOM 861 N N . TYR A 1 109 ? -5.372 -17.719 3.108 1.00 87.81 109 TYR A N 1
ATOM 862 C CA . TYR A 1 109 ? -5.345 -16.620 4.069 1.00 87.81 109 TYR A CA 1
ATOM 863 C C . TYR A 1 109 ? -6.759 -16.249 4.536 1.00 87.81 109 TYR A C 1
ATOM 865 O O . TYR A 1 109 ? -6.952 -15.911 5.704 1.00 87.81 109 TYR A O 1
ATOM 873 N N . LEU A 1 110 ? -7.760 -16.364 3.658 1.00 88.12 110 LEU A N 1
ATOM 874 C CA . LEU A 1 110 ? -9.168 -16.165 4.003 1.00 88.12 110 LEU A CA 1
ATOM 875 C C . LEU A 1 110 ? -9.690 -17.255 4.945 1.00 88.12 110 LEU A C 1
ATOM 877 O O . LEU A 1 110 ? -10.395 -16.930 5.900 1.00 88.12 110 LEU A O 1
ATOM 881 N N . ASP A 1 111 ? -9.305 -18.513 4.733 1.00 88.75 111 ASP A N 1
ATOM 882 C CA . ASP A 1 111 ? -9.641 -19.631 5.621 1.00 88.75 111 ASP A CA 1
ATOM 883 C C . ASP A 1 111 ? -9.026 -19.449 7.012 1.00 88.75 111 ASP A C 1
ATOM 885 O O . ASP A 1 111 ? -9.669 -19.709 8.033 1.00 88.75 111 ASP A O 1
ATOM 889 N N . PHE A 1 112 ? -7.785 -18.958 7.073 1.00 86.19 112 PHE A N 1
ATOM 890 C CA . PHE A 1 112 ? -7.153 -18.584 8.333 1.00 86.19 112 PHE A CA 1
ATOM 891 C C . PHE A 1 112 ? -7.895 -17.424 9.012 1.00 86.19 112 PHE A C 1
ATOM 893 O O . PHE A 1 112 ? -8.231 -17.527 10.190 1.00 86.19 112 PHE A O 1
ATOM 900 N N . ALA A 1 113 ? -8.229 -16.362 8.271 1.00 86.69 113 ALA A N 1
ATOM 901 C CA . ALA A 1 113 ? -8.997 -15.227 8.787 1.00 86.69 113 ALA A CA 1
ATOM 902 C C . ALA A 1 113 ? -10.401 -15.635 9.272 1.00 86.69 113 ALA A C 1
ATOM 904 O O . ALA A 1 113 ? -10.918 -15.069 10.234 1.00 86.69 113 ALA A O 1
ATOM 905 N N . GLY A 1 114 ? -11.011 -16.644 8.642 1.00 84.31 114 GLY A N 1
ATOM 906 C CA . GLY A 1 114 ? -12.306 -17.200 9.030 1.00 84.31 114 GLY A CA 1
ATOM 907 C C . GLY A 1 114 ? -12.354 -17.706 10.472 1.00 84.31 114 GLY A C 1
ATOM 908 O O . GLY A 1 114 ? -13.408 -17.638 11.098 1.00 84.31 114 GLY A O 1
ATOM 909 N N . ARG A 1 115 ? -11.213 -18.123 11.032 1.00 82.31 115 ARG A N 1
ATOM 910 C CA . ARG A 1 115 ? -11.093 -18.589 12.425 1.00 82.31 115 ARG A CA 1
ATOM 911 C C . ARG A 1 115 ? -11.320 -17.480 13.452 1.00 82.31 115 ARG A C 1
ATOM 913 O O . ARG A 1 115 ? -11.673 -17.775 14.583 1.00 82.31 115 ARG A O 1
ATOM 920 N N . PHE A 1 116 ? -11.168 -16.222 13.040 1.00 80.50 116 PHE A N 1
ATOM 921 C CA . PHE A 1 116 ? -11.286 -15.048 13.904 1.00 80.50 116 PHE A CA 1
ATOM 922 C C . PHE A 1 116 ? -12.609 -14.288 13.713 1.00 80.50 116 PHE A C 1
ATOM 924 O O . PHE A 1 116 ? -12.869 -13.335 14.435 1.00 80.50 116 PHE A O 1
ATOM 931 N N . LYS A 1 117 ? -13.482 -14.697 12.773 1.00 67.75 117 LYS A N 1
ATOM 932 C CA . LYS A 1 117 ? -14.739 -13.990 12.426 1.00 67.75 117 LYS A CA 1
ATOM 933 C C . LYS A 1 117 ? -15.836 -14.016 13.511 1.00 67.75 117 LYS A C 1
ATOM 935 O O . LYS A 1 117 ? -16.937 -13.533 13.254 1.00 67.75 117 LYS A O 1
ATOM 940 N N . GLY A 1 118 ? -15.569 -14.596 14.680 1.00 60.12 118 GLY A N 1
ATOM 941 C CA . GLY A 1 118 ? -16.523 -14.751 15.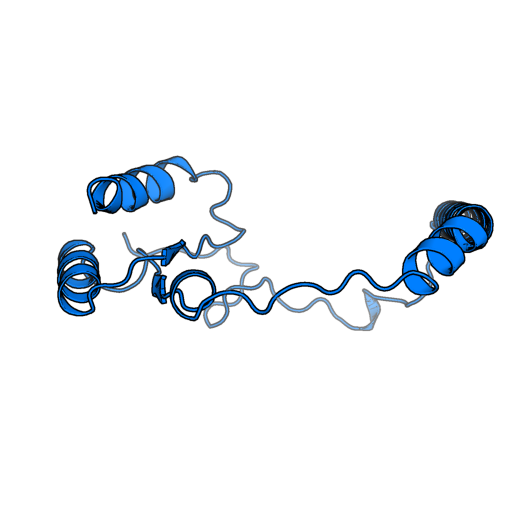785 1.00 60.12 118 GLY A CA 1
ATOM 942 C C . GLY A 1 118 ? -16.212 -13.935 17.043 1.00 60.12 118 GLY A C 1
ATOM 943 O O . GLY A 1 118 ? -16.925 -14.111 18.030 1.00 60.12 118 GLY A O 1
ATOM 944 N N . HIS A 1 119 ? -15.181 -13.083 17.016 1.00 47.25 119 HIS A N 1
ATOM 945 C CA . HIS A 1 119 ? -14.737 -12.266 18.151 1.00 47.25 119 HIS A CA 1
ATOM 946 C C . HIS A 1 119 ? -14.862 -10.769 17.862 1.00 47.25 119 HIS A C 1
ATOM 948 O O . HIS A 1 119 ? -14.574 -10.365 16.712 1.00 47.25 119 HIS A O 1
#

pLDDT: mean 82.7, std 9.79, range [43.75, 97.75]